Protein AF-A0A124F3L6-F1 (afdb_monomer)

pLDDT: mean 80.29, std 21.25, range [31.69, 97.56]

Foldseek 3Di:
DDDDDDDDDDDDDDDDDPPPDPPPPVVDPQDPDLCSDPLLVVLLVQQVVVVVVPDDLVVSLVVSCVVVVVLCPDLQRVLSNLVSSQVNCVVVVNRDPVSVVVNVVCVVVVSNVVSD

Organism: NCBI:txid345663

Secondary structure (DSSP, 8-state):
--------------------------------SGGGSHHHHHHHHHHHHHHHTT--HHHHHHHHHHHTHHHHH-TTTHHHHHHHHHHHHHHTT---HHHHHHHHHHHHHT-GGG--

Radius of gyration: 24.22 Å; Cα contacts (8 Å, |Δi|>4): 74; chains: 1; bounding box: 72×43×36 Å

Mean predicted aligned error: 12.38 Å

Sequence (116 aa):
MCFDCLAIAKSRNVIGNSKIQYNTENMGAWGTAISSNDTYADIYGEFFDLYNDGLDVAEISKKLVADNQETLDDKDDCNNFWFALAKAQWECKQLDKEVFDRVKTIIETGADLKVW

Structure (mmCIF, N/CA/C/O backbone):
data_AF-A0A124F3L6-F1
#
_entry.id   AF-A0A124F3L6-F1
#
loop_
_atom_site.group_PDB
_atom_site.id
_atom_site.type_symbol
_atom_site.label_atom_id
_atom_site.label_alt_id
_atom_site.label_comp_id
_atom_site.label_asym_id
_atom_site.label_entity_id
_atom_site.label_seq_id
_atom_site.pdbx_PDB_ins_code
_atom_site.Cartn_x
_atom_site.Cartn_y
_atom_site.Cartn_z
_atom_site.occupancy
_atom_site.B_iso_or_equiv
_atom_site.auth_seq_id
_atom_site.auth_comp_id
_atom_site.auth_asym_id
_atom_site.auth_atom_id
_atom_site.pdbx_PDB_model_num
ATOM 1 N N . MET A 1 1 ? 46.671 27.059 -14.201 1.00 36.12 1 MET A N 1
ATOM 2 C CA . MET A 1 1 ? 46.240 27.191 -12.794 1.00 36.12 1 MET A CA 1
ATOM 3 C C . MET A 1 1 ? 46.256 25.775 -12.232 1.00 36.12 1 MET A C 1
ATOM 5 O O . MET A 1 1 ? 45.391 25.002 -12.600 1.00 36.12 1 MET A O 1
ATOM 9 N N . CYS A 1 2 ? 47.423 25.315 -11.767 1.00 31.69 2 CYS A N 1
ATOM 10 C CA . CYS A 1 2 ? 47.884 25.402 -10.365 1.00 31.69 2 CYS A CA 1
ATOM 11 C C . CYS A 1 2 ? 47.159 24.353 -9.502 1.00 31.69 2 CYS A C 1
ATOM 13 O O . CYS A 1 2 ? 45.943 24.419 -9.433 1.00 31.69 2 CYS A O 1
ATOM 15 N N . PHE A 1 3 ? 47.777 23.409 -8.794 1.00 37.34 3 PHE A N 1
ATOM 16 C CA . PHE A 1 3 ? 49.177 23.032 -8.589 1.00 37.34 3 PHE A CA 1
ATOM 17 C C . PHE A 1 3 ? 49.169 21.598 -8.007 1.00 37.34 3 PHE A C 1
ATOM 19 O O . PHE A 1 3 ? 48.384 21.301 -7.113 1.00 37.34 3 PHE A O 1
ATOM 26 N N . ASP A 1 4 ? 50.028 20.749 -8.558 1.00 39.03 4 ASP A N 1
ATOM 27 C CA . ASP A 1 4 ? 50.878 19.743 -7.916 1.00 39.03 4 ASP A CA 1
ATOM 28 C C . ASP A 1 4 ? 50.361 18.699 -6.911 1.00 39.03 4 ASP A C 1
ATOM 30 O O . ASP A 1 4 ? 50.037 18.932 -5.749 1.00 39.03 4 ASP A O 1
ATOM 34 N N . CYS A 1 5 ? 50.542 17.469 -7.383 1.00 39.12 5 CYS A N 1
ATOM 35 C CA . CYS A 1 5 ? 50.967 16.287 -6.658 1.00 39.12 5 CYS A CA 1
ATOM 36 C C . CYS A 1 5 ? 52.456 16.391 -6.252 1.00 39.12 5 CYS A C 1
ATOM 38 O O . CYS A 1 5 ? 53.309 16.403 -7.132 1.00 39.12 5 CYS A O 1
ATOM 40 N N . LEU A 1 6 ? 52.767 16.421 -4.948 1.00 42.78 6 LEU A N 1
ATOM 41 C CA . LEU A 1 6 ? 54.008 15.982 -4.259 1.00 42.78 6 LEU A CA 1
ATOM 42 C C . LEU A 1 6 ? 53.828 16.373 -2.767 1.00 42.78 6 LEU A C 1
ATOM 44 O O . LEU A 1 6 ? 53.236 17.401 -2.487 1.00 42.78 6 LEU A O 1
ATOM 48 N N . ALA A 1 7 ? 54.289 15.696 -1.718 1.00 40.38 7 ALA A N 1
ATOM 49 C CA . ALA A 1 7 ? 55.222 14.601 -1.573 1.00 40.38 7 ALA A CA 1
ATOM 50 C C . ALA A 1 7 ? 55.144 14.088 -0.108 1.00 40.38 7 ALA A C 1
ATOM 52 O O . ALA A 1 7 ? 55.023 14.873 0.826 1.00 40.38 7 ALA A O 1
ATOM 53 N N . ILE A 1 8 ? 55.315 12.773 0.057 1.00 41.62 8 ILE A N 1
ATOM 54 C CA . ILE A 1 8 ? 56.306 12.138 0.951 1.00 41.62 8 ILE A CA 1
ATOM 55 C C . ILE A 1 8 ? 56.110 12.249 2.482 1.00 41.62 8 ILE A C 1
ATOM 57 O O . ILE A 1 8 ? 56.548 13.173 3.155 1.00 41.62 8 ILE A O 1
ATOM 61 N N . ALA A 1 9 ? 55.578 11.141 3.006 1.00 45.78 9 ALA A N 1
ATOM 62 C CA . ALA A 1 9 ? 56.143 10.279 4.051 1.00 45.78 9 ALA A CA 1
ATOM 63 C C . ALA A 1 9 ? 56.668 10.891 5.366 1.00 45.78 9 ALA A C 1
ATOM 65 O O . ALA A 1 9 ? 57.736 11.498 5.428 1.00 45.78 9 ALA A O 1
ATOM 66 N N . LYS A 1 10 ? 56.090 10.406 6.473 1.00 46.81 10 LYS A N 1
ATOM 67 C CA . LYS A 1 10 ? 56.911 9.775 7.513 1.00 46.81 10 LYS A CA 1
ATOM 68 C C . LYS A 1 10 ? 56.172 8.638 8.208 1.00 46.81 10 LYS A C 1
ATOM 70 O O . LYS A 1 10 ? 54.976 8.682 8.466 1.00 46.81 10 LYS A O 1
ATOM 75 N N . SER A 1 11 ? 56.942 7.586 8.418 1.00 40.16 11 SER A N 1
ATOM 76 C CA . SER A 1 11 ? 56.565 6.255 8.855 1.00 40.16 11 SER A CA 1
ATOM 77 C C . SER A 1 11 ? 56.215 6.159 10.339 1.00 40.16 11 SER A C 1
ATOM 79 O O . SER A 1 11 ? 56.886 6.777 11.161 1.00 40.16 11 SER A O 1
ATOM 81 N N . ARG A 1 12 ? 55.337 5.189 10.626 1.00 49.03 12 ARG A N 1
ATOM 82 C CA . ARG A 1 12 ? 55.294 4.325 11.820 1.00 49.03 12 ARG A CA 1
ATOM 83 C C . ARG A 1 12 ? 55.038 5.004 13.171 1.00 49.03 12 ARG A C 1
ATOM 85 O O . ARG A 1 12 ? 55.958 5.474 13.827 1.00 49.03 12 ARG A O 1
ATOM 92 N N . ASN A 1 13 ? 53.832 4.781 13.691 1.00 36.94 13 ASN A N 1
ATOM 93 C CA . ASN A 1 13 ? 53.731 4.146 15.001 1.00 36.94 13 ASN A CA 1
ATOM 94 C C . ASN A 1 13 ? 52.562 3.152 15.001 1.00 36.94 13 ASN A C 1
ATOM 96 O O . ASN A 1 13 ? 51.419 3.521 14.743 1.00 36.94 13 ASN A O 1
ATOM 100 N N . VAL A 1 14 ? 52.878 1.876 15.212 1.00 51.44 14 VAL A N 1
ATOM 101 C CA . VAL A 1 14 ? 51.889 0.813 15.388 1.00 51.44 14 VAL A CA 1
ATOM 102 C C . VAL A 1 14 ? 51.443 0.896 16.838 1.00 51.44 14 VAL A C 1
ATOM 104 O O . VAL A 1 14 ? 52.175 0.501 17.736 1.00 51.44 14 VAL A O 1
ATOM 107 N N . ILE A 1 15 ? 50.246 1.421 17.057 1.00 47.75 15 ILE A N 1
ATOM 108 C CA . ILE A 1 15 ? 49.495 1.211 18.289 1.00 47.75 15 ILE A CA 1
ATOM 109 C C . ILE A 1 15 ? 48.127 0.702 17.868 1.00 47.75 15 ILE A C 1
ATOM 111 O O . ILE A 1 15 ? 47.251 1.459 17.453 1.00 47.75 15 ILE A O 1
ATOM 115 N N . GLY A 1 16 ? 47.987 -0.623 17.901 1.00 51.19 16 GLY A N 1
ATOM 116 C CA . GLY A 1 16 ? 46.682 -1.252 17.882 1.00 51.19 16 GLY A CA 1
ATOM 117 C C . GLY A 1 16 ? 45.906 -0.748 19.089 1.00 51.19 16 GLY A C 1
ATOM 118 O O . GLY A 1 16 ? 46.247 -1.075 20.218 1.00 51.19 16 GLY A O 1
ATOM 119 N N . ASN A 1 17 ? 44.877 0.051 18.833 1.00 46.56 17 ASN A N 1
ATOM 120 C CA . ASN A 1 17 ? 43.781 0.231 19.763 1.00 46.56 17 ASN A CA 1
ATOM 121 C C . ASN A 1 17 ? 42.552 -0.345 19.078 1.00 46.56 17 ASN A C 1
ATOM 123 O O . ASN A 1 17 ? 41.997 0.240 18.146 1.00 46.56 17 ASN A O 1
ATOM 127 N N . SER A 1 18 ? 42.172 -1.533 19.532 1.00 52.69 18 SER A N 1
ATOM 128 C CA . SER A 1 18 ? 40.857 -2.107 19.326 1.00 52.69 18 SER A CA 1
ATOM 129 C C . SER A 1 18 ? 39.813 -1.057 19.708 1.00 52.69 18 SER A C 1
ATOM 131 O O . SER A 1 18 ? 39.623 -0.736 20.881 1.00 52.69 18 SER A O 1
ATOM 133 N N . LYS A 1 19 ? 39.132 -0.483 18.713 1.00 43.78 19 LYS A N 1
ATOM 134 C CA . LYS A 1 19 ? 37.903 0.273 18.960 1.00 43.78 19 LYS A CA 1
ATOM 135 C C . LYS A 1 19 ? 36.810 -0.742 19.284 1.00 43.78 19 LYS A C 1
ATOM 137 O O . LYS A 1 19 ? 36.050 -1.179 18.431 1.00 43.78 19 LYS A O 1
ATOM 142 N N . ILE A 1 20 ? 36.845 -1.174 20.538 1.00 49.56 20 ILE A N 1
ATOM 143 C CA . ILE A 1 20 ? 35.800 -1.899 21.242 1.00 49.56 20 ILE A CA 1
ATOM 144 C C . ILE A 1 20 ? 34.573 -0.979 21.279 1.00 49.56 20 ILE A C 1
ATOM 146 O O . ILE A 1 20 ? 34.615 0.099 21.865 1.0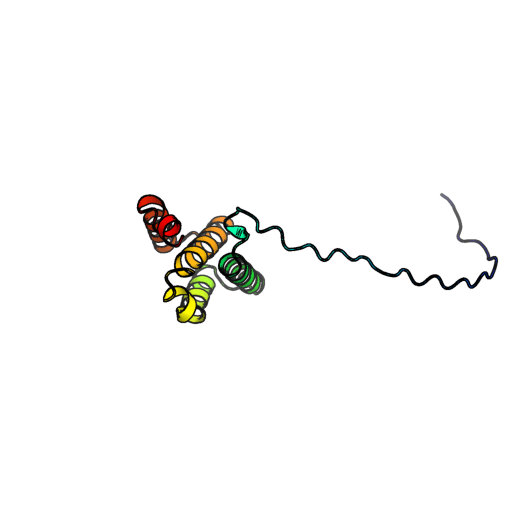0 49.56 20 ILE A O 1
ATOM 150 N N . GLN A 1 21 ? 33.514 -1.481 20.642 1.00 48.91 21 GLN A N 1
ATOM 151 C CA . GLN A 1 21 ? 32.098 -1.318 20.982 1.00 48.91 21 GLN A CA 1
ATOM 152 C C . GLN A 1 21 ? 31.481 0.054 20.683 1.00 48.91 21 GLN A C 1
ATOM 154 O O . GLN A 1 21 ? 31.432 0.938 21.534 1.00 48.91 21 GLN A O 1
ATOM 159 N N . TYR A 1 22 ? 30.838 0.161 19.518 1.00 40.31 22 TYR A N 1
ATOM 160 C CA . TYR A 1 22 ? 29.545 0.840 19.490 1.00 40.31 22 TYR A CA 1
ATOM 161 C C . TYR A 1 22 ? 28.506 -0.175 19.955 1.00 40.31 22 TYR A C 1
ATOM 163 O O . TYR A 1 22 ? 27.862 -0.839 19.149 1.00 40.31 22 TYR A O 1
ATOM 171 N N . ASN A 1 23 ? 28.402 -0.328 21.277 1.00 54.47 23 ASN A N 1
ATOM 172 C CA . ASN A 1 23 ? 27.169 -0.821 21.857 1.00 54.47 23 ASN A CA 1
ATOM 173 C C . ASN A 1 23 ? 26.148 0.313 21.743 1.00 54.47 23 ASN A C 1
ATOM 175 O O . ASN A 1 23 ? 26.011 1.147 22.634 1.00 54.47 23 ASN A O 1
ATOM 179 N N . THR A 1 24 ? 25.485 0.378 20.601 1.00 52.53 24 THR A N 1
ATOM 180 C CA . THR A 1 24 ? 24.110 0.846 20.575 1.00 52.53 24 THR A CA 1
ATOM 181 C C . THR A 1 24 ? 23.290 -0.362 20.179 1.00 52.53 24 THR A C 1
ATOM 183 O O . THR A 1 24 ? 22.796 -0.451 19.058 1.00 52.53 24 THR A O 1
ATOM 186 N N . GLU A 1 25 ? 23.158 -1.310 21.108 1.00 49.19 25 GLU A N 1
ATOM 187 C CA . GLU A 1 25 ? 21.869 -1.961 21.307 1.00 49.19 25 GLU A CA 1
ATOM 188 C C . GLU A 1 25 ? 20.847 -0.837 21.501 1.00 49.19 25 GLU A C 1
ATOM 190 O O . GLU A 1 25 ? 20.577 -0.360 22.603 1.00 49.19 25 GLU A O 1
ATOM 195 N N . ASN A 1 26 ? 20.370 -0.312 20.374 1.00 45.25 26 ASN A N 1
ATOM 196 C CA . ASN A 1 26 ? 19.218 0.548 20.317 1.00 45.25 26 ASN A CA 1
ATOM 197 C C . ASN A 1 26 ? 18.072 -0.381 20.698 1.00 45.25 26 ASN A C 1
ATOM 199 O O . ASN A 1 26 ? 17.506 -1.046 19.837 1.00 45.25 26 ASN A O 1
ATOM 203 N N . MET A 1 27 ? 17.824 -0.523 22.002 1.00 58.16 27 MET A N 1
ATOM 204 C CA . MET A 1 27 ? 16.592 -1.105 22.517 1.00 58.16 27 MET A CA 1
ATOM 205 C C . MET A 1 27 ? 15.480 -0.404 21.748 1.00 58.16 27 MET A C 1
ATOM 207 O O . MET A 1 27 ? 15.328 0.812 21.885 1.00 58.16 27 MET A O 1
ATOM 211 N N . GLY A 1 28 ? 14.859 -1.140 20.821 1.00 54.41 28 GLY A N 1
ATOM 212 C CA . GLY A 1 28 ? 14.082 -0.561 19.735 1.00 54.41 28 GLY A CA 1
ATOM 213 C C . GLY A 1 28 ? 13.080 0.424 20.304 1.00 54.41 28 GLY A C 1
ATOM 214 O O . GLY A 1 28 ? 12.232 0.049 21.111 1.00 54.41 28 GLY A O 1
ATOM 215 N N . ALA A 1 29 ? 13.203 1.697 19.935 1.00 54.06 29 ALA A N 1
ATOM 216 C CA . ALA A 1 29 ? 12.136 2.635 20.207 1.00 54.06 29 ALA A CA 1
ATOM 217 C C . ALA A 1 29 ? 10.934 2.131 19.405 1.00 54.06 29 ALA A C 1
ATOM 219 O O . ALA A 1 29 ? 10.955 2.195 18.177 1.00 54.06 29 ALA A O 1
ATOM 220 N N . TRP A 1 30 ? 9.929 1.578 20.083 1.00 61.22 30 TRP A N 1
ATOM 221 C CA . TRP A 1 30 ? 8.643 1.291 19.462 1.00 61.22 30 TRP A CA 1
ATOM 222 C C . TRP A 1 30 ? 8.075 2.629 19.000 1.00 61.22 30 TRP A C 1
ATOM 224 O O . TRP A 1 30 ? 7.632 3.452 19.805 1.00 61.22 30 TRP A O 1
ATOM 234 N N . GLY A 1 31 ? 8.212 2.903 17.705 1.00 63.62 31 GLY A N 1
ATOM 235 C CA . GLY A 1 31 ? 7.635 4.090 17.105 1.00 63.62 31 GLY A CA 1
ATOM 236 C C . GLY A 1 31 ? 6.116 4.013 17.221 1.00 63.62 31 GLY A C 1
ATOM 237 O O . GLY A 1 31 ? 5.520 2.956 17.052 1.00 63.62 31 GLY A O 1
ATOM 238 N N . THR A 1 32 ? 5.473 5.135 17.525 1.00 75.12 32 THR A N 1
ATOM 239 C CA . THR A 1 32 ? 4.005 5.220 17.610 1.00 75.12 32 THR A CA 1
ATOM 240 C C . THR A 1 32 ? 3.353 5.502 16.257 1.00 75.12 32 THR A C 1
ATOM 242 O O . THR A 1 32 ? 2.135 5.642 16.165 1.00 75.12 32 THR A O 1
ATOM 245 N N . ALA A 1 33 ? 4.159 5.646 15.203 1.00 83.50 33 ALA A N 1
ATOM 246 C CA . ALA A 1 33 ? 3.664 5.836 13.852 1.00 83.50 33 ALA A CA 1
ATOM 247 C C . ALA A 1 33 ? 3.193 4.499 13.274 1.00 83.50 33 ALA A C 1
ATOM 249 O O . ALA A 1 33 ? 3.837 3.479 13.507 1.00 83.50 33 ALA A O 1
ATOM 250 N N . ILE A 1 34 ? 2.152 4.539 12.437 1.00 81.50 34 ILE A N 1
ATOM 251 C CA . ILE A 1 34 ? 1.627 3.376 11.694 1.00 81.50 34 ILE A CA 1
ATOM 252 C C . ILE A 1 34 ? 2.751 2.666 10.920 1.00 81.50 34 ILE A C 1
ATOM 254 O O . ILE A 1 34 ? 2.817 1.446 10.882 1.00 81.50 34 ILE A O 1
ATOM 258 N N . SER A 1 35 ? 3.707 3.436 10.390 1.00 84.69 35 SER A N 1
ATOM 259 C CA . SER A 1 35 ? 4.868 2.917 9.664 1.00 84.69 35 SER A CA 1
ATOM 260 C C . SER A 1 35 ? 5.908 2.188 10.519 1.00 84.69 35 SER A C 1
ATOM 262 O O . SER A 1 35 ? 6.927 1.766 9.987 1.00 84.69 35 SER A O 1
ATOM 264 N N . SER A 1 36 ? 5.708 2.118 11.835 1.00 85.50 36 SER A N 1
ATOM 265 C CA . SER A 1 36 ? 6.599 1.412 12.766 1.00 85.50 36 SER A CA 1
ATOM 266 C C . SER A 1 36 ? 6.123 -0.014 13.047 1.00 85.50 36 SER A C 1
ATOM 268 O O . SER A 1 36 ? 6.761 -0.706 13.831 1.00 85.50 36 SER A O 1
ATOM 270 N N . ASN A 1 37 ? 4.988 -0.421 12.473 1.00 89.31 37 ASN A N 1
ATOM 271 C CA . ASN A 1 37 ? 4.506 -1.792 12.526 1.00 89.31 37 ASN A CA 1
ATOM 272 C C . ASN A 1 37 ? 5.271 -2.646 11.497 1.00 89.31 37 ASN A C 1
ATOM 274 O O . ASN A 1 37 ? 5.434 -2.218 10.352 1.00 89.31 37 ASN A O 1
ATOM 278 N N . ASP A 1 38 ? 5.729 -3.831 11.908 1.00 89.94 38 ASP A N 1
ATOM 279 C CA . ASP A 1 38 ? 6.566 -4.710 11.078 1.00 89.94 38 ASP A CA 1
ATOM 280 C C . ASP A 1 38 ? 5.832 -5.135 9.796 1.00 89.94 38 ASP A C 1
ATOM 282 O O . ASP A 1 38 ? 6.349 -4.929 8.698 1.00 89.94 38 ASP A O 1
ATOM 286 N N . THR A 1 39 ? 4.573 -5.576 9.912 1.00 91.44 39 THR A N 1
ATOM 287 C CA . THR A 1 39 ? 3.716 -5.915 8.764 1.00 91.44 39 THR A CA 1
ATOM 288 C C . THR A 1 39 ? 3.576 -4.735 7.808 1.00 91.44 39 THR A C 1
ATOM 290 O O . THR A 1 39 ? 3.691 -4.890 6.595 1.00 91.44 39 THR A O 1
ATOM 293 N N . TYR A 1 40 ? 3.355 -3.524 8.326 1.00 93.75 40 TYR A N 1
ATOM 294 C CA . TYR A 1 40 ? 3.282 -2.341 7.469 1.00 93.75 40 TYR A CA 1
ATOM 295 C C . TYR A 1 40 ? 4.587 -2.136 6.684 1.00 93.75 40 TYR A C 1
ATOM 297 O O . TYR A 1 40 ? 4.551 -1.852 5.484 1.00 93.75 40 TYR A O 1
ATOM 305 N N . ALA A 1 41 ? 5.730 -2.219 7.370 1.00 93.31 41 ALA A N 1
ATOM 306 C CA . ALA A 1 41 ? 7.035 -1.949 6.782 1.00 93.31 41 ALA A CA 1
ATOM 307 C C . ALA A 1 41 ? 7.383 -2.963 5.684 1.00 93.31 41 ALA A C 1
ATOM 309 O O . ALA A 1 41 ? 7.849 -2.550 4.619 1.00 93.31 41 ALA A O 1
ATOM 310 N N . ASP A 1 42 ? 7.084 -4.243 5.911 1.00 93.56 42 ASP A N 1
ATOM 311 C CA . ASP A 1 42 ? 7.325 -5.324 4.955 1.00 93.56 42 ASP A CA 1
ATOM 312 C C . ASP A 1 42 ? 6.510 -5.124 3.670 1.00 93.56 42 ASP A C 1
ATOM 314 O O . ASP A 1 42 ? 7.078 -5.060 2.579 1.00 93.56 42 ASP A O 1
ATOM 318 N N . ILE A 1 43 ? 5.195 -4.904 3.790 1.00 95.88 43 ILE A N 1
ATOM 319 C CA . ILE A 1 43 ? 4.301 -4.703 2.635 1.00 95.88 43 ILE A CA 1
ATOM 320 C C . ILE A 1 43 ? 4.670 -3.450 1.845 1.00 95.88 43 ILE A C 1
ATOM 322 O O . ILE A 1 43 ? 4.655 -3.442 0.612 1.00 95.88 43 ILE A O 1
ATOM 326 N N . TYR A 1 44 ? 4.999 -2.369 2.551 1.00 96.31 44 TYR A N 1
ATOM 327 C CA . TYR A 1 44 ? 5.406 -1.124 1.917 1.00 96.31 44 TYR A CA 1
ATOM 328 C C . TYR A 1 44 ? 6.731 -1.284 1.157 1.00 96.31 44 TYR A C 1
ATOM 330 O O . TYR A 1 44 ? 6.859 -0.786 0.038 1.00 96.31 44 TYR A O 1
ATOM 338 N N . GLY A 1 45 ? 7.705 -1.980 1.749 1.00 95.38 45 GLY A N 1
ATOM 339 C CA . GLY A 1 45 ? 8.983 -2.285 1.111 1.00 95.38 45 GLY A CA 1
ATOM 340 C C . GLY A 1 45 ? 8.805 -3.147 -0.135 1.00 95.38 45 GLY A C 1
ATOM 341 O O . GLY A 1 45 ? 9.221 -2.741 -1.220 1.00 95.38 45 GLY A O 1
ATOM 342 N N . GLU A 1 46 ? 8.101 -4.272 -0.003 1.00 96.62 46 GLU A N 1
ATOM 343 C CA . GLU A 1 46 ? 7.865 -5.209 -1.105 1.00 96.62 46 GLU A CA 1
ATOM 344 C C . GLU A 1 46 ? 7.131 -4.543 -2.278 1.00 96.62 46 GLU A C 1
ATOM 346 O O . GLU A 1 46 ? 7.485 -4.753 -3.442 1.00 96.62 46 GLU A O 1
ATOM 351 N N . PHE A 1 47 ? 6.154 -3.673 -1.994 1.00 97.56 47 PHE A N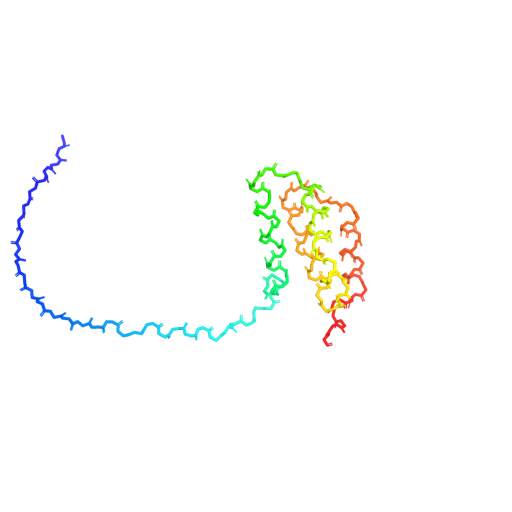 1
ATOM 352 C CA . PHE A 1 47 ? 5.477 -2.900 -3.032 1.00 97.56 47 PHE A CA 1
ATOM 353 C C . PHE A 1 47 ? 6.469 -2.091 -3.874 1.00 97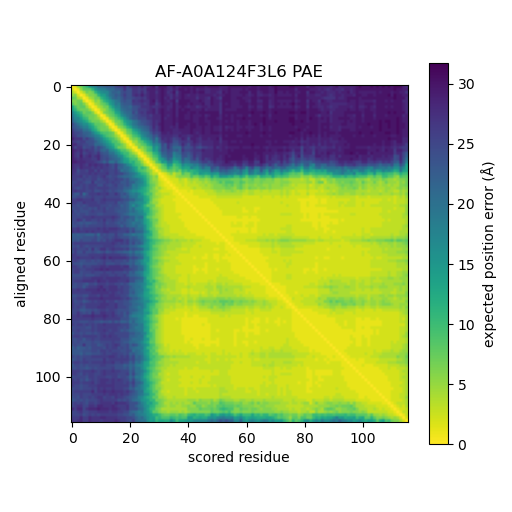.56 47 PHE A C 1
ATOM 355 O O . PHE A 1 47 ? 6.401 -2.117 -5.105 1.00 97.56 47 PHE A O 1
ATOM 362 N N . PHE A 1 48 ? 7.378 -1.352 -3.230 1.00 97.06 48 PHE A N 1
ATOM 363 C CA . PHE A 1 48 ? 8.321 -0.498 -3.948 1.00 97.06 48 PHE A CA 1
ATOM 364 C C . PHE A 1 48 ? 9.442 -1.284 -4.620 1.00 97.06 48 PHE A C 1
ATOM 366 O O . PHE A 1 48 ? 9.905 -0.853 -5.675 1.00 97.06 48 PHE A O 1
ATOM 373 N N . ASP A 1 49 ? 9.835 -2.436 -4.083 1.00 97.56 49 ASP A N 1
ATOM 374 C CA . ASP A 1 49 ? 10.757 -3.346 -4.763 1.00 97.56 49 ASP A CA 1
ATOM 375 C C . ASP A 1 49 ? 10.156 -3.817 -6.097 1.00 97.56 49 ASP A C 1
ATOM 377 O O . ASP A 1 49 ? 10.756 -3.611 -7.154 1.00 97.56 49 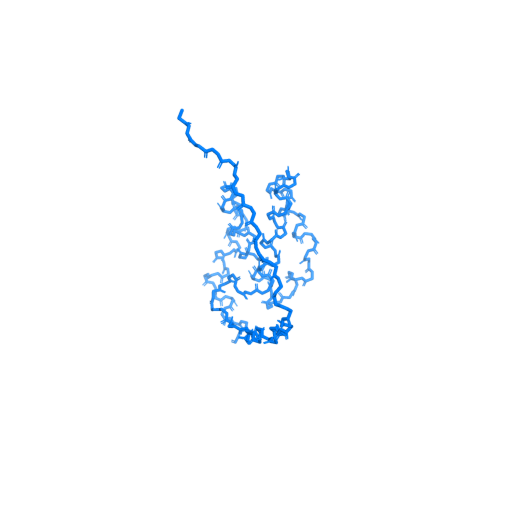ASP A O 1
ATOM 381 N N . LEU A 1 50 ? 8.912 -4.309 -6.085 1.00 96.38 50 LEU A N 1
ATOM 382 C CA . LEU A 1 50 ? 8.206 -4.725 -7.303 1.00 96.38 50 LEU A CA 1
ATOM 383 C C . LEU A 1 50 ? 7.936 -3.552 -8.262 1.00 96.38 50 LEU A C 1
ATOM 385 O O . LEU A 1 50 ? 7.990 -3.708 -9.483 1.00 96.38 50 LEU A O 1
ATOM 389 N N . TYR A 1 51 ? 7.659 -2.363 -7.726 1.00 95.12 51 TYR A N 1
ATOM 390 C CA . TYR A 1 51 ? 7.476 -1.155 -8.531 1.00 95.12 51 TYR A CA 1
ATOM 391 C C . TYR A 1 51 ? 8.774 -0.742 -9.235 1.00 95.12 51 TYR A C 1
ATOM 393 O O . TYR A 1 51 ? 8.758 -0.382 -10.413 1.00 95.12 51 TYR A O 1
ATOM 401 N N . ASN A 1 52 ? 9.912 -0.832 -8.543 1.00 95.69 52 ASN A N 1
ATOM 402 C CA . ASN A 1 52 ? 11.227 -0.545 -9.113 1.00 95.69 52 ASN A CA 1
ATOM 403 C C . ASN A 1 52 ? 11.651 -1.585 -10.162 1.00 95.69 52 ASN A C 1
ATOM 405 O O . ASN A 1 52 ? 12.355 -1.231 -11.109 1.00 95.69 52 ASN A O 1
ATOM 409 N N . ASP A 1 53 ? 11.163 -2.823 -10.050 1.00 96.62 53 ASP A N 1
ATOM 410 C CA . ASP A 1 53 ? 11.304 -3.867 -11.074 1.00 96.62 53 ASP A CA 1
ATOM 411 C C . ASP A 1 53 ? 10.440 -3.613 -12.328 1.00 96.62 53 ASP A C 1
ATOM 413 O O . ASP A 1 53 ? 10.585 -4.297 -13.345 1.00 96.62 53 ASP A O 1
ATOM 417 N N . GLY A 1 54 ? 9.577 -2.591 -12.297 1.00 95.12 54 GLY A N 1
ATOM 418 C CA . GLY A 1 54 ? 8.798 -2.121 -13.442 1.00 95.12 54 GLY A CA 1
ATOM 419 C C . GLY A 1 54 ? 7.408 -2.741 -13.570 1.00 95.12 54 GLY A C 1
ATOM 420 O O . GLY A 1 54 ? 6.803 -2.629 -14.639 1.00 95.12 54 GLY A O 1
ATOM 421 N N . LEU A 1 55 ? 6.896 -3.388 -12.518 1.00 96.12 55 LEU A N 1
ATOM 422 C CA . LEU A 1 55 ? 5.521 -3.882 -12.496 1.00 96.12 55 LEU A CA 1
ATOM 423 C C . LEU A 1 55 ? 4.528 -2.718 -12.364 1.00 96.12 55 LEU A C 1
ATOM 425 O O . LEU A 1 55 ? 4.810 -1.691 -11.745 1.00 96.12 55 LEU A O 1
ATOM 429 N N . ASP A 1 56 ? 3.333 -2.892 -12.930 1.00 95.56 56 ASP A N 1
ATOM 430 C CA . ASP A 1 56 ? 2.255 -1.917 -12.762 1.00 95.56 56 ASP A CA 1
ATOM 431 C C . ASP A 1 56 ? 1.643 -2.004 -11.358 1.00 95.56 56 ASP A C 1
ATOM 433 O O . ASP A 1 56 ? 1.498 -3.086 -10.784 1.00 95.56 56 ASP A O 1
ATOM 437 N N . VAL A 1 57 ? 1.193 -0.865 -10.829 1.00 94.69 57 VAL A N 1
ATOM 438 C CA . VAL A 1 57 ? 0.592 -0.766 -9.491 1.00 94.69 57 VAL A CA 1
ATOM 439 C C . VAL A 1 57 ? -0.568 -1.748 -9.306 1.00 94.69 57 VAL A C 1
ATOM 441 O O . VAL A 1 57 ? -0.689 -2.360 -8.241 1.00 94.69 57 VAL A O 1
ATOM 444 N N . ALA A 1 58 ? -1.409 -1.952 -10.325 1.00 94.88 58 ALA A N 1
ATOM 445 C CA . ALA A 1 58 ? -2.531 -2.883 -10.225 1.00 94.88 58 ALA A CA 1
ATOM 446 C C . ALA A 1 58 ? -2.076 -4.352 -10.179 1.00 94.88 58 ALA A C 1
ATOM 448 O O . ALA A 1 58 ? -2.727 -5.178 -9.537 1.00 94.88 58 ALA A O 1
ATOM 449 N N . GLU A 1 59 ? -0.972 -4.688 -10.848 1.00 95.88 59 GLU A N 1
ATOM 450 C CA . GLU A 1 59 ? -0.381 -6.028 -10.817 1.00 95.88 59 GLU A CA 1
ATOM 451 C C . GLU A 1 59 ? 0.267 -6.311 -9.460 1.00 95.88 59 GLU A C 1
ATOM 453 O O . GLU A 1 59 ? -0.030 -7.336 -8.846 1.00 95.88 59 GLU A O 1
ATOM 458 N N . ILE A 1 60 ? 1.053 -5.359 -8.947 1.00 96.12 60 ILE A N 1
ATOM 459 C CA . ILE A 1 60 ? 1.685 -5.431 -7.621 1.00 96.12 60 ILE A CA 1
ATOM 460 C C . ILE A 1 60 ? 0.627 -5.637 -6.542 1.00 96.12 60 ILE A C 1
ATOM 462 O O . ILE A 1 60 ? 0.742 -6.527 -5.709 1.00 96.12 60 ILE A O 1
ATOM 466 N N . SER A 1 61 ? -0.455 -4.861 -6.598 1.00 95.44 61 SER A N 1
ATOM 467 C CA . SER A 1 61 ? -1.527 -4.930 -5.603 1.00 95.44 61 SER A CA 1
ATOM 468 C C . SER A 1 61 ? -2.201 -6.299 -5.574 1.00 95.44 61 SER A C 1
ATOM 470 O O . SER A 1 61 ? -2.458 -6.842 -4.504 1.00 95.44 61 SER A O 1
ATOM 472 N N . LYS A 1 62 ? -2.462 -6.890 -6.747 1.00 95.94 62 LYS A N 1
ATOM 473 C CA . LYS A 1 62 ? -3.021 -8.246 -6.839 1.00 95.94 62 LYS A CA 1
ATOM 474 C C . LYS A 1 62 ? -2.053 -9.288 -6.297 1.00 95.94 62 LYS A C 1
ATOM 476 O O . LYS A 1 62 ? -2.496 -10.217 -5.629 1.00 95.94 62 LYS A O 1
ATOM 481 N N . LYS A 1 63 ? -0.763 -9.128 -6.594 1.00 96.06 63 LYS A N 1
ATOM 482 C CA . LYS A 1 63 ? 0.286 -10.030 -6.132 1.00 96.06 63 LYS A CA 1
ATOM 483 C C . LYS A 1 63 ? 0.421 -10.001 -4.610 1.00 96.06 63 LYS A C 1
ATOM 485 O O . LYS A 1 63 ? 0.262 -11.044 -3.997 1.00 96.06 63 LYS A O 1
ATOM 490 N N . LEU A 1 64 ? 0.576 -8.822 -4.008 1.00 96.06 64 LEU A N 1
ATOM 491 C CA . LEU A 1 64 ? 0.676 -8.669 -2.550 1.00 96.06 64 LEU A CA 1
ATOM 492 C C . LEU A 1 64 ? -0.550 -9.234 -1.827 1.00 96.06 64 LEU A C 1
ATOM 494 O O . LEU A 1 64 ? -0.428 -9.959 -0.847 1.00 96.06 64 LEU A O 1
ATOM 498 N N . VAL A 1 65 ? -1.754 -8.967 -2.346 1.00 95.44 65 VAL A N 1
ATOM 499 C CA . VAL A 1 65 ? -2.974 -9.555 -1.777 1.00 95.44 65 VAL A CA 1
ATOM 500 C C . VAL A 1 65 ? -2.932 -11.081 -1.869 1.0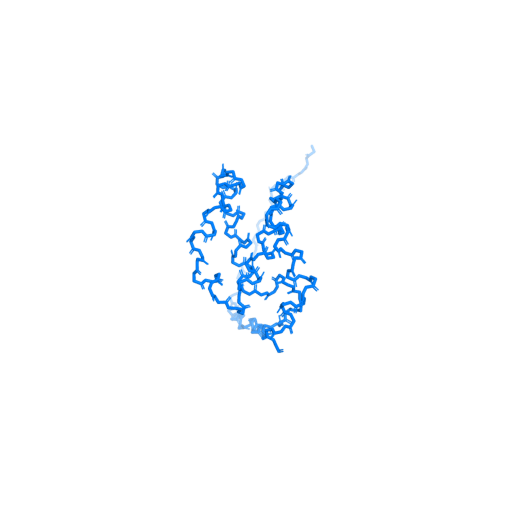0 95.44 65 VAL A C 1
ATOM 502 O O . VAL A 1 65 ? -3.267 -11.743 -0.893 1.00 95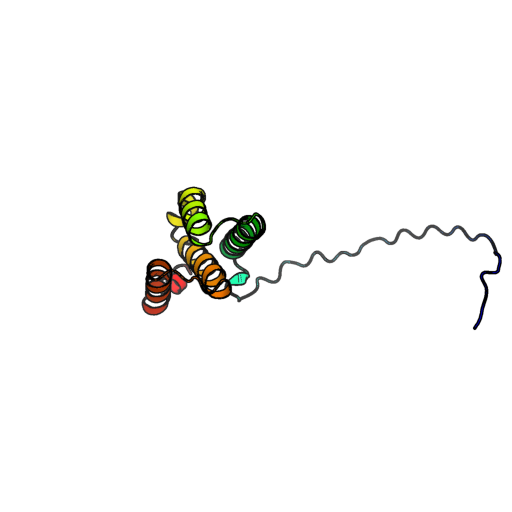.44 65 VAL A O 1
ATOM 505 N N . ALA A 1 66 ? -2.531 -11.659 -3.003 1.00 95.31 66 ALA A N 1
ATOM 506 C CA . ALA A 1 66 ? -2.468 -13.110 -3.176 1.00 95.31 66 ALA A CA 1
ATOM 507 C C . ALA A 1 66 ? -1.391 -13.779 -2.303 1.00 95.31 66 ALA A C 1
ATOM 509 O O . ALA A 1 66 ? -1.640 -14.853 -1.757 1.00 95.31 66 ALA A O 1
ATOM 510 N N . ASP A 1 67 ? -0.235 -13.138 -2.150 1.00 94.62 67 ASP A N 1
ATOM 511 C CA . ASP A 1 67 ? 0.929 -13.693 -1.457 1.00 94.62 67 ASP A CA 1
ATOM 512 C C . ASP A 1 67 ? 0.824 -13.540 0.075 1.00 94.62 67 ASP A C 1
ATOM 514 O O . ASP A 1 67 ? 1.492 -14.261 0.815 1.00 94.62 67 ASP A O 1
ATOM 518 N N . ASN A 1 68 ? -0.045 -12.654 0.581 1.00 94.00 68 ASN A N 1
ATOM 519 C CA . ASN A 1 68 ? -0.181 -12.375 2.018 1.00 94.00 68 ASN A CA 1
ATOM 520 C C . ASN A 1 68 ? -1.573 -12.711 2.579 1.00 94.00 68 ASN A C 1
ATOM 522 O O . ASN A 1 68 ? -2.070 -12.050 3.491 1.00 94.00 68 ASN A O 1
ATOM 526 N N . GLN A 1 69 ? -2.217 -13.758 2.053 1.00 93.56 69 GLN A N 1
ATOM 527 C CA . GLN A 1 69 ? -3.518 -14.224 2.561 1.00 93.56 69 GLN A CA 1
ATOM 528 C C . GLN A 1 69 ? -3.476 -14.578 4.056 1.00 93.56 69 GLN A C 1
ATOM 530 O O . GLN A 1 69 ? -4.421 -14.267 4.772 1.00 93.56 69 GLN A O 1
ATOM 535 N N . GLU A 1 70 ? -2.370 -15.146 4.549 1.00 89.50 70 GLU A N 1
ATOM 536 C CA . GLU A 1 70 ? -2.208 -15.463 5.976 1.00 89.50 70 GLU A CA 1
ATOM 537 C C . GLU A 1 70 ? -2.267 -14.200 6.854 1.00 89.50 70 GLU A C 1
ATOM 539 O O . GLU A 1 70 ? -2.983 -14.173 7.852 1.00 89.50 70 GLU A O 1
ATOM 544 N N . THR A 1 71 ? -1.599 -13.120 6.437 1.00 90.50 71 THR A N 1
ATOM 545 C CA . THR A 1 71 ? -1.645 -11.802 7.095 1.00 90.50 71 THR A CA 1
ATOM 546 C C . THR A 1 71 ? -3.037 -11.173 7.024 1.00 90.50 71 THR A C 1
ATOM 548 O O . THR A 1 71 ? -3.474 -10.494 7.949 1.00 90.50 71 THR A O 1
ATOM 551 N N . LEU A 1 72 ? -3.754 -11.385 5.918 1.00 90.88 72 LEU A N 1
ATOM 552 C CA . LEU A 1 72 ? -5.110 -10.869 5.729 1.00 90.88 72 LEU A CA 1
ATOM 553 C C . LEU A 1 72 ? -6.158 -11.597 6.580 1.00 90.88 72 LEU A C 1
ATOM 555 O O . LEU A 1 72 ? -7.180 -10.990 6.917 1.00 90.88 72 LEU A O 1
ATOM 559 N N . ASP A 1 73 ? -5.914 -12.863 6.911 1.00 90.25 73 ASP A N 1
ATOM 560 C CA . ASP A 1 73 ? -6.758 -13.664 7.798 1.00 90.25 73 ASP A CA 1
ATOM 561 C C . ASP A 1 73 ? -6.501 -13.360 9.285 1.00 90.25 73 ASP A C 1
ATOM 563 O O . ASP A 1 73 ? -7.383 -13.590 10.126 1.00 90.25 73 ASP A O 1
ATOM 567 N N . ASP A 1 74 ? -5.335 -12.795 9.616 1.00 89.00 74 ASP A N 1
ATOM 568 C CA . ASP A 1 74 ? -5.024 -12.318 10.959 1.00 89.00 74 ASP A CA 1
ATOM 569 C C . ASP A 1 74 ? -5.725 -10.982 11.252 1.00 89.00 74 ASP A C 1
ATOM 571 O O . ASP A 1 74 ? -5.561 -9.981 10.552 1.00 89.00 74 ASP A O 1
ATOM 575 N N . LYS A 1 75 ? -6.519 -10.944 12.326 1.00 84.44 75 LYS A N 1
ATOM 576 C CA . LYS A 1 75 ? -7.252 -9.732 12.714 1.00 84.44 75 LYS A CA 1
ATOM 577 C C . LYS A 1 75 ? -6.331 -8.621 13.205 1.00 84.44 75 LYS A C 1
ATOM 579 O O . LYS A 1 75 ? -6.735 -7.460 13.120 1.00 84.44 75 LYS A O 1
ATOM 584 N N . ASP A 1 76 ? -5.151 -8.976 13.698 1.00 84.12 76 ASP A N 1
ATOM 585 C CA . ASP A 1 76 ? -4.229 -8.029 14.312 1.00 84.12 76 ASP A CA 1
ATOM 586 C C . ASP A 1 76 ? -3.364 -7.338 13.240 1.00 84.12 76 ASP A C 1
ATOM 588 O O . ASP A 1 76 ? -3.055 -6.150 13.352 1.00 84.12 76 ASP A O 1
ATOM 592 N N . ASP A 1 77 ? -3.072 -8.037 12.137 1.00 87.56 77 ASP A N 1
ATOM 593 C CA . ASP A 1 77 ? -2.184 -7.562 11.070 1.00 87.56 77 ASP A CA 1
ATOM 594 C C . ASP A 1 77 ? -2.895 -7.129 9.777 1.00 87.56 77 ASP A C 1
ATOM 596 O O . ASP A 1 77 ? -2.371 -6.296 9.029 1.00 87.56 77 ASP A O 1
ATOM 600 N N . CYS A 1 78 ? -4.119 -7.605 9.519 1.00 92.69 78 CYS A N 1
ATOM 601 C CA . CYS A 1 78 ? -4.850 -7.309 8.282 1.00 92.69 78 CYS A CA 1
ATOM 602 C C . CYS A 1 78 ? -5.024 -5.801 8.037 1.00 92.69 78 CYS A C 1
ATOM 604 O O . CYS A 1 78 ? -4.896 -5.334 6.904 1.00 92.69 78 CYS A O 1
ATOM 606 N N . ASN A 1 79 ? -5.277 -5.003 9.079 1.00 92.94 79 ASN A N 1
ATOM 607 C CA . ASN A 1 79 ? -5.422 -3.551 8.921 1.00 92.94 79 ASN A CA 1
ATOM 608 C C . ASN A 1 79 ? -4.106 -2.885 8.497 1.00 92.94 79 ASN A C 1
ATOM 610 O O . ASN A 1 79 ? -4.116 -2.031 7.605 1.00 92.94 79 ASN A O 1
ATOM 614 N N . ASN A 1 80 ? -2.982 -3.308 9.088 1.00 93.31 80 ASN A N 1
ATOM 615 C CA . ASN A 1 80 ? -1.651 -2.782 8.782 1.00 93.31 80 ASN A CA 1
ATOM 616 C C . ASN A 1 80 ? -1.275 -3.036 7.318 1.00 93.31 80 ASN A C 1
ATOM 618 O O . ASN A 1 80 ? -0.782 -2.122 6.651 1.00 93.31 80 ASN A O 1
ATOM 622 N N . PHE A 1 81 ? -1.618 -4.216 6.788 1.00 95.62 81 PHE A N 1
ATOM 623 C CA . PHE A 1 81 ? -1.487 -4.528 5.363 1.00 95.62 81 PHE A CA 1
ATOM 624 C C . PHE A 1 81 ? -2.225 -3.503 4.483 1.00 95.62 81 PHE A C 1
ATOM 626 O O . PHE A 1 81 ? -1.642 -2.914 3.569 1.00 95.62 81 PHE A O 1
ATOM 633 N N . TRP A 1 82 ? -3.509 -3.240 4.764 1.00 96.38 82 TRP A N 1
ATOM 634 C CA . TRP A 1 82 ? -4.308 -2.322 3.941 1.00 96.38 82 TRP A CA 1
ATOM 635 C C . TRP A 1 82 ? -3.816 -0.878 4.031 1.00 96.38 82 TRP A C 1
ATOM 637 O O . TRP A 1 82 ? -3.855 -0.162 3.029 1.00 96.38 82 TRP A O 1
ATOM 647 N N . PHE A 1 83 ? -3.329 -0.443 5.195 1.00 95.81 83 PHE A N 1
ATOM 648 C CA . PHE A 1 83 ? -2.733 0.883 5.345 1.00 95.81 83 PHE A CA 1
ATOM 649 C C . PHE A 1 83 ? -1.451 1.035 4.526 1.00 95.81 83 PHE A C 1
ATOM 651 O O . PHE A 1 83 ? -1.296 2.052 3.844 1.00 95.81 83 PHE A O 1
ATOM 658 N N . ALA A 1 84 ? -0.568 0.033 4.553 1.00 96.50 84 ALA A N 1
ATOM 659 C CA . ALA A 1 84 ? 0.660 0.031 3.765 1.00 96.50 84 ALA A CA 1
ATOM 660 C C . ALA A 1 84 ? 0.355 0.085 2.265 1.00 96.50 84 ALA A C 1
ATOM 662 O O . ALA A 1 84 ? 0.844 0.977 1.565 1.00 96.50 84 ALA A O 1
ATOM 663 N N . LEU A 1 85 ? -0.534 -0.794 1.791 1.00 96.94 85 LEU A N 1
ATOM 664 C CA . LEU A 1 85 ? -0.924 -0.852 0.384 1.00 96.94 85 LEU A CA 1
ATOM 665 C C . LEU A 1 85 ? -1.572 0.459 -0.083 1.00 96.94 85 LEU A C 1
ATOM 667 O O . LEU A 1 85 ? -1.192 1.008 -1.117 1.00 96.94 85 LEU A O 1
ATOM 671 N N . ALA A 1 86 ? -2.512 1.008 0.691 1.00 97.12 86 ALA A N 1
ATOM 672 C CA . ALA A 1 86 ? -3.168 2.267 0.350 1.00 97.12 86 ALA A CA 1
ATOM 673 C C . ALA A 1 86 ? -2.177 3.434 0.289 1.00 97.12 86 ALA A C 1
ATOM 675 O O . ALA A 1 86 ? -2.251 4.270 -0.615 1.00 97.12 86 ALA A O 1
ATOM 676 N N . LYS A 1 87 ? -1.235 3.493 1.237 1.00 96.81 87 LYS A N 1
ATOM 677 C CA . LYS A 1 87 ? -0.205 4.530 1.257 1.00 96.81 87 LYS A CA 1
ATOM 678 C C . LYS A 1 87 ? 0.690 4.440 0.024 1.00 96.81 87 LYS A C 1
ATOM 680 O O . LYS A 1 87 ? 0.910 5.465 -0.620 1.00 96.81 87 LYS A O 1
ATOM 685 N N . ALA A 1 88 ? 1.154 3.242 -0.320 1.00 96.19 88 ALA A N 1
ATOM 686 C CA . ALA A 1 88 ? 2.023 3.028 -1.468 1.00 96.19 88 ALA A CA 1
ATOM 687 C C . ALA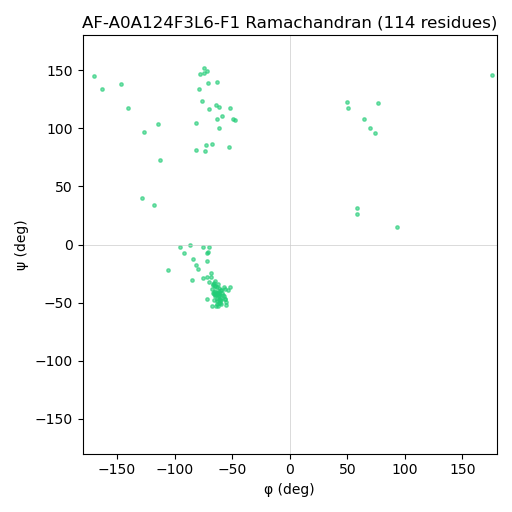 A 1 88 ? 1.321 3.394 -2.791 1.00 96.19 88 ALA A C 1
ATOM 689 O O . ALA A 1 88 ? 1.824 4.210 -3.566 1.00 96.19 88 ALA A O 1
ATOM 690 N N . GLN A 1 89 ? 0.088 2.916 -3.002 1.00 97.00 89 GLN A N 1
ATOM 691 C CA . GLN A 1 89 ? -0.697 3.267 -4.191 1.00 97.00 89 GLN A CA 1
ATOM 692 C C . GLN A 1 89 ? -0.993 4.776 -4.289 1.00 97.00 89 GLN A C 1
ATOM 694 O O . GLN A 1 89 ? -0.984 5.351 -5.383 1.00 97.00 89 GLN A O 1
ATOM 699 N N . TRP A 1 90 ? -1.252 5.439 -3.155 1.00 97.25 90 TRP A N 1
ATOM 700 C CA . TRP A 1 90 ? -1.475 6.885 -3.110 1.00 97.25 90 TRP A CA 1
ATOM 701 C C . TRP A 1 90 ? -0.240 7.674 -3.551 1.00 97.25 90 TRP A C 1
ATOM 703 O O . TRP A 1 90 ? -0.367 8.632 -4.317 1.00 97.25 90 TRP A O 1
ATOM 713 N N . GLU A 1 91 ? 0.955 7.271 -3.119 1.00 95.75 91 GLU A N 1
ATOM 714 C CA . GLU A 1 91 ? 2.210 7.912 -3.529 1.00 95.75 91 GLU A CA 1
ATOM 715 C C . GLU A 1 91 ? 2.499 7.733 -5.024 1.00 95.75 91 GLU A C 1
ATOM 717 O O . GLU A 1 91 ? 2.969 8.670 -5.676 1.00 95.75 91 GLU A O 1
ATOM 722 N N . CYS A 1 92 ? 2.089 6.600 -5.599 1.00 94.88 92 CYS A N 1
ATOM 723 C CA . CYS A 1 92 ? 2.103 6.364 -7.044 1.00 94.88 92 CYS A CA 1
ATOM 724 C C . CYS A 1 92 ? 0.976 7.087 -7.807 1.00 94.88 92 CYS A C 1
ATOM 726 O O . CYS A 1 92 ? 0.927 7.018 -9.033 1.00 94.88 92 CYS A O 1
ATOM 728 N N . LYS A 1 93 ? 0.072 7.807 -7.121 1.00 95.56 93 LYS A N 1
ATOM 729 C CA . LYS A 1 93 ? -1.116 8.470 -7.704 1.00 95.56 93 LYS A CA 1
ATOM 730 C C . LYS A 1 93 ? -2.062 7.502 -8.429 1.00 95.56 93 LYS A C 1
ATOM 732 O O . LYS A 1 93 ? -2.801 7.909 -9.324 1.00 9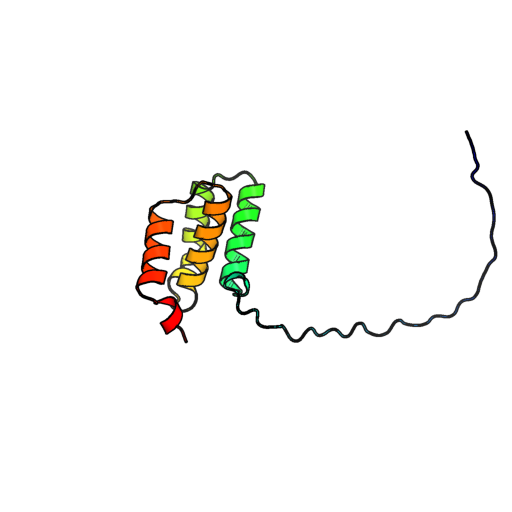5.56 93 LYS A O 1
ATOM 737 N N . GLN A 1 94 ? -2.049 6.236 -8.024 1.00 95.88 94 GLN A N 1
ATOM 738 C CA . GLN A 1 94 ? -2.843 5.145 -8.592 1.00 95.88 94 GLN A CA 1
ATOM 739 C C . GLN A 1 94 ? -3.610 4.410 -7.481 1.00 95.88 94 GLN A C 1
ATOM 741 O O . GLN A 1 94 ? -3.700 3.187 -7.487 1.00 95.88 94 GLN A O 1
ATOM 746 N N . LEU A 1 95 ? -4.144 5.159 -6.506 1.00 96.56 95 LEU A N 1
ATOM 747 C CA . LEU A 1 95 ? -4.946 4.593 -5.420 1.00 96.56 95 LEU A CA 1
ATOM 748 C C . LEU A 1 95 ? -6.229 3.964 -5.964 1.00 96.56 95 LEU A C 1
ATOM 750 O O . LEU A 1 95 ? -7.065 4.656 -6.552 1.00 96.56 95 LEU A O 1
ATOM 754 N N . ASP A 1 96 ? -6.384 2.664 -5.723 1.00 96.00 96 ASP A N 1
ATOM 755 C CA . ASP A 1 96 ? -7.590 1.933 -6.079 1.00 96.00 96 ASP A CA 1
ATOM 756 C C . ASP A 1 96 ? -8.752 2.341 -5.158 1.00 96.00 96 ASP A C 1
ATOM 758 O O . ASP A 1 96 ? -8.596 2.518 -3.944 1.00 96.00 96 ASP A O 1
ATOM 762 N N . LYS A 1 97 ? -9.945 2.495 -5.741 1.00 96.00 97 LYS A N 1
ATOM 763 C CA . LYS A 1 97 ? -11.146 2.883 -5.001 1.00 96.00 97 LYS A CA 1
ATOM 764 C C . LYS A 1 97 ? -11.547 1.832 -3.960 1.00 96.00 97 LYS A C 1
ATOM 766 O O . LYS A 1 97 ? -12.002 2.209 -2.885 1.00 96.00 97 LYS A O 1
ATOM 771 N N . GLU A 1 98 ? -11.379 0.547 -4.251 1.00 95.31 98 GLU A N 1
ATOM 772 C CA . GLU A 1 98 ? -11.695 -0.543 -3.324 1.00 95.31 98 GLU A CA 1
ATOM 773 C C . GLU A 1 98 ? -10.767 -0.515 -2.106 1.00 95.31 98 GLU A C 1
ATOM 775 O O . GLU A 1 98 ? -11.227 -0.626 -0.967 1.00 95.31 98 GLU A O 1
ATOM 780 N N . VAL A 1 99 ? -9.470 -0.284 -2.335 1.00 95.94 99 VAL A N 1
ATOM 781 C CA . VAL A 1 99 ? -8.469 -0.137 -1.267 1.00 95.94 99 VAL A CA 1
ATOM 782 C C . VAL A 1 99 ? -8.775 1.096 -0.415 1.00 95.94 99 VAL A C 1
ATOM 784 O O . VAL A 1 99 ? -8.777 1.018 0.815 1.00 95.94 99 VAL A O 1
ATOM 787 N N . PHE A 1 100 ? -9.120 2.219 -1.053 1.00 96.56 100 PHE A N 1
ATOM 788 C CA . PHE A 1 100 ? -9.544 3.431 -0.354 1.00 96.56 100 PHE A CA 1
ATOM 789 C C . PHE A 1 100 ? -10.789 3.205 0.515 1.00 96.56 100 PHE A C 1
ATOM 791 O O . PHE A 1 100 ? -10.782 3.550 1.697 1.00 96.56 100 PHE A O 1
ATOM 798 N N . ASP A 1 101 ? -11.852 2.621 -0.046 1.00 97.06 101 ASP A N 1
ATOM 799 C CA . ASP A 1 101 ? -13.110 2.383 0.670 1.00 97.06 101 ASP A CA 1
ATOM 800 C C . ASP A 1 101 ? -12.903 1.429 1.860 1.00 97.06 101 ASP A C 1
ATOM 802 O O . ASP A 1 101 ? -13.518 1.595 2.921 1.00 97.06 101 ASP A O 1
ATOM 806 N N . ARG A 1 102 ? -11.984 0.466 1.725 1.00 95.44 102 ARG A N 1
ATOM 807 C CA . ARG A 1 102 ? -11.608 -0.450 2.804 1.00 95.44 102 ARG A CA 1
ATOM 808 C C . ARG A 1 102 ? -10.892 0.266 3.944 1.00 95.44 102 ARG A C 1
ATOM 810 O O . ARG A 1 102 ? -11.346 0.180 5.084 1.00 95.44 102 ARG A O 1
ATOM 817 N N . VAL A 1 103 ? -9.839 1.027 3.646 1.00 95.50 103 VAL A N 1
ATOM 818 C CA . VAL A 1 103 ? -9.119 1.830 4.651 1.00 95.50 103 VAL A CA 1
ATOM 819 C C . VAL A 1 103 ? -10.047 2.835 5.326 1.00 95.50 103 VAL A C 1
ATOM 821 O O . VAL A 1 103 ? -10.036 2.966 6.550 1.00 95.50 103 VAL A O 1
ATOM 824 N N . LYS A 1 104 ? -10.918 3.489 4.554 1.00 96.19 104 LYS A N 1
ATOM 825 C CA . LYS A 1 104 ? -11.944 4.386 5.088 1.00 96.19 104 LYS A CA 1
ATOM 826 C C . LYS A 1 104 ? -12.841 3.675 6.104 1.00 96.19 104 LYS A C 1
ATOM 828 O O . LYS A 1 104 ? -13.051 4.198 7.193 1.00 96.19 104 LYS A O 1
ATOM 833 N N . THR A 1 105 ? -13.321 2.476 5.779 1.00 95.25 105 THR A N 1
ATOM 834 C CA . THR A 1 105 ? -14.161 1.677 6.684 1.00 95.25 105 THR A CA 1
ATOM 835 C C . THR A 1 105 ? -13.422 1.321 7.977 1.00 95.25 105 THR A C 1
ATOM 837 O O . THR A 1 105 ? -13.997 1.433 9.061 1.00 95.25 105 THR A O 1
ATOM 840 N N . ILE A 1 106 ? -12.144 0.934 7.896 1.00 92.75 106 ILE A N 1
ATOM 841 C CA . ILE A 1 106 ? -11.317 0.622 9.076 1.00 92.75 106 ILE A CA 1
ATOM 842 C C . ILE A 1 106 ? -11.224 1.846 10.001 1.00 92.75 106 ILE A C 1
ATOM 844 O O . ILE A 1 106 ? -11.450 1.727 11.207 1.00 92.75 106 ILE A O 1
ATOM 848 N N . ILE A 1 107 ? -10.971 3.028 9.429 1.00 92.44 107 ILE A N 1
ATOM 849 C CA . ILE A 1 107 ? -10.862 4.292 10.170 1.00 92.44 107 ILE A CA 1
ATOM 850 C C . ILE A 1 107 ? -12.205 4.686 10.801 1.00 92.44 107 ILE A C 1
ATOM 852 O O . ILE A 1 107 ? -12.257 5.002 11.987 1.00 92.44 107 ILE A O 1
ATOM 856 N N . GLU A 1 108 ? -13.301 4.647 10.040 1.00 94.50 108 GLU A N 1
ATOM 857 C CA . GLU A 1 108 ? -14.629 5.064 10.517 1.00 94.50 108 GLU A CA 1
ATOM 858 C C . GLU A 1 108 ? -15.187 4.139 11.607 1.00 94.50 108 GLU A C 1
ATOM 860 O O . GLU A 1 108 ? -15.875 4.591 12.522 1.00 94.50 108 GLU A O 1
ATOM 865 N N . THR A 1 109 ? -14.884 2.842 11.535 1.00 92.12 109 THR A N 1
ATOM 866 C CA . THR A 1 109 ? -15.320 1.857 12.538 1.00 92.12 109 THR A CA 1
ATOM 867 C C . THR A 1 109 ? -14.409 1.794 13.764 1.00 92.12 109 THR A C 1
ATOM 869 O O . THR A 1 109 ? -14.778 1.163 14.764 1.00 92.12 109 THR A O 1
ATOM 872 N N . GLY A 1 110 ? -13.224 2.411 13.687 1.00 88.69 110 GLY A N 1
ATOM 873 C CA . GLY A 1 110 ? -12.168 2.281 14.685 1.00 88.69 110 GLY A CA 1
ATOM 874 C C . GLY A 1 110 ? -11.733 0.829 14.884 1.00 88.69 110 GLY A C 1
ATOM 875 O O . GLY A 1 110 ? -11.422 0.447 16.008 1.00 88.69 110 GLY A O 1
ATOM 876 N N . ALA A 1 111 ? -11.791 -0.004 13.837 1.00 85.56 111 ALA A N 1
ATOM 877 C CA . ALA A 1 111 ? -11.485 -1.433 13.938 1.00 85.56 111 ALA A CA 1
ATOM 878 C C . ALA A 1 111 ? -10.053 -1.677 14.430 1.00 85.56 111 ALA A C 1
ATOM 880 O O . ALA A 1 111 ? -9.841 -2.537 15.278 1.00 85.56 111 ALA A O 1
ATOM 881 N N . ASP A 1 112 ? -9.111 -0.857 13.971 1.00 84.06 112 ASP A N 1
ATOM 882 C CA . ASP A 1 112 ? -7.703 -0.930 14.359 1.00 84.06 112 ASP A CA 1
ATOM 883 C C . ASP A 1 112 ? -7.464 -0.622 15.847 1.00 84.06 112 ASP A C 1
ATOM 885 O O . ASP A 1 112 ? -6.629 -1.238 16.497 1.00 84.06 112 ASP A O 1
ATOM 889 N N . LEU A 1 113 ?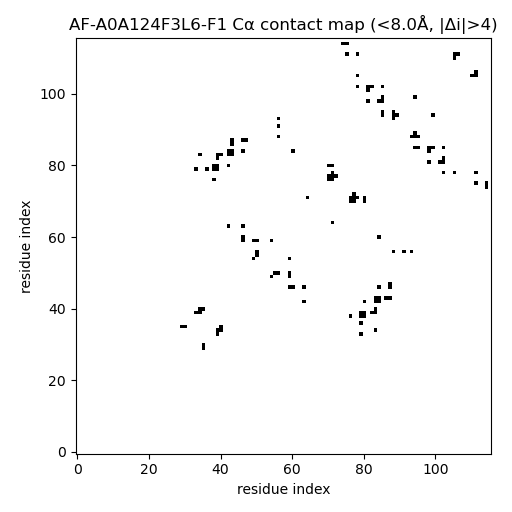 -8.290 0.248 16.441 1.00 84.56 113 LEU A N 1
ATOM 890 C CA . LEU A 1 113 ? -8.214 0.580 17.869 1.00 84.56 113 LEU A CA 1
ATOM 891 C C . LEU A 1 113 ? -8.697 -0.555 18.783 1.00 84.56 113 LEU A C 1
ATOM 893 O O . LEU A 1 113 ? -8.501 -0.477 19.989 1.00 84.56 113 LEU A O 1
ATOM 897 N N . LYS A 1 114 ? -9.384 -1.568 18.239 1.00 78.38 114 LYS A N 1
ATOM 898 C CA . LYS A 1 114 ? -9.929 -2.703 19.007 1.00 78.38 114 LYS A CA 1
ATOM 899 C C . LYS A 1 114 ? -8.979 -3.893 19.079 1.00 78.38 114 LYS A C 1
ATOM 901 O O . LYS A 1 114 ? -9.291 -4.856 19.771 1.00 78.38 114 LYS A O 1
ATOM 906 N N . VAL A 1 115 ? -7.869 -3.834 18.347 1.00 72.38 115 VAL A N 1
ATOM 907 C CA . VAL A 1 115 ? -6.803 -4.845 18.362 1.00 72.38 115 VAL A CA 1
ATOM 908 C C . VAL A 1 115 ? -6.010 -4.797 19.695 1.00 72.38 115 VAL A C 1
ATOM 910 O O . VAL A 1 115 ? -5.207 -5.680 19.971 1.00 72.38 115 VAL A O 1
ATOM 913 N N . TRP A 1 116 ? -6.277 -3.806 20.563 1.00 60.62 116 TRP A N 1
ATOM 914 C CA . TRP A 1 116 ? -5.493 -3.441 21.750 1.00 60.62 116 TRP A CA 1
ATOM 915 C C . TRP A 1 116 ? -6.380 -3.341 22.999 1.00 60.62 116 TRP A C 1
ATOM 917 O O . TRP A 1 116 ? -7.484 -2.752 22.900 1.00 60.62 116 TRP A O 1
#

Solvent-accessible surface area (backbone atoms only — not comparable to full-atom values): 7285 Å² total; per-residue (Å²): 136,87,81,80,92,80,80,83,88,85,83,85,81,93,72,91,71,82,84,75,71,88,80,68,82,66,73,73,78,80,54,90,51,77,75,56,38,67,63,16,42,51,51,38,48,53,50,50,53,46,43,73,75,66,50,53,70,71,55,49,52,53,46,54,55,66,76,37,48,72,48,59,71,33,83,79,45,28,60,39,43,47,51,21,51,42,52,51,29,46,76,69,73,60,57,51,67,68,52,49,54,50,50,49,48,40,62,77,68,43,53,73,68,66,72,107